Protein AF-A0A2D8A685-F1 (afdb_monomer_lite)

Sequence (101 aa):
MRNLMPARPVIKADIEQLKRNWAAQMPLKQMASEVGCCVDTLKRILNREGIAIFPAAKYQTSKRQRQQVWERPCLSCGSKKPRPKWQYICNKCKELHADFA

Structure (mmCIF, N/CA/C/O backbone):
data_AF-A0A2D8A685-F1
#
_entry.id   AF-A0A2D8A685-F1
#
loop_
_atom_site.group_PDB
_atom_site.id
_atom_site.type_symbol
_atom_site.label_atom_id
_atom_site.label_alt_id
_atom_site.label_comp_id
_atom_site.label_asym_id
_atom_site.label_entity_id
_atom_site.label_seq_id
_atom_site.pdbx_PDB_ins_code
_atom_site.Cartn_x
_atom_site.Cartn_y
_atom_site.Cartn_z
_atom_site.occupancy
_atom_site.B_iso_or_equiv
_atom_site.auth_seq_id
_atom_site.auth_comp_id
_atom_site.auth_asym_id
_atom_site.auth_atom_id
_atom_site.pdbx_PDB_model_num
ATOM 1 N N . MET A 1 1 ? -27.076 2.260 8.930 1.00 37.75 1 MET A N 1
ATOM 2 C CA . MET A 1 1 ? -26.520 1.763 7.650 1.00 37.75 1 MET A CA 1
ATOM 3 C C . MET A 1 1 ? -25.022 2.040 7.662 1.00 37.75 1 MET A C 1
ATOM 5 O O . MET A 1 1 ? -24.650 3.173 7.930 1.00 37.75 1 MET A O 1
ATOM 9 N N . ARG A 1 2 ? -24.161 1.023 7.519 1.00 48.50 2 ARG A N 1
ATOM 10 C CA . ARG A 1 2 ? -22.698 1.214 7.536 1.00 48.50 2 ARG A CA 1
ATOM 11 C C . ARG A 1 2 ? -22.245 1.522 6.110 1.00 48.50 2 ARG A C 1
ATOM 13 O O . ARG A 1 2 ? -22.288 0.632 5.268 1.00 48.50 2 ARG A O 1
ATOM 20 N N . ASN A 1 3 ? -21.860 2.770 5.847 1.00 50.56 3 ASN A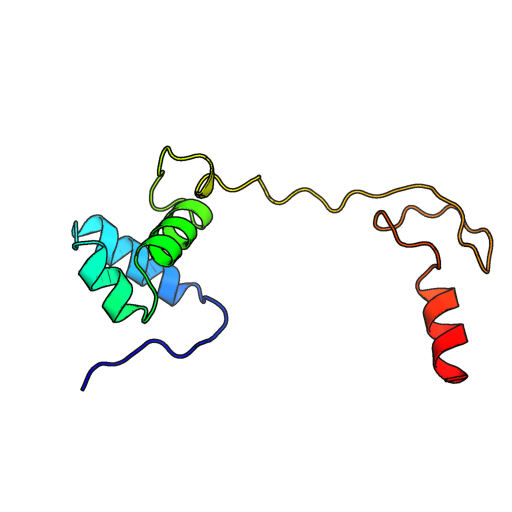 N 1
ATOM 21 C CA . ASN A 1 3 ? -21.255 3.171 4.577 1.00 50.56 3 ASN A CA 1
ATOM 22 C C . ASN A 1 3 ? -19.843 2.583 4.501 1.00 50.56 3 ASN A C 1
ATOM 24 O O . ASN A 1 3 ? -18.884 3.199 4.953 1.00 50.56 3 ASN A O 1
ATOM 28 N N . LEU A 1 4 ? -19.735 1.363 3.978 1.00 55.56 4 LEU A N 1
ATOM 29 C CA . LEU A 1 4 ? -18.457 0.774 3.595 1.00 55.56 4 LEU A CA 1
ATOM 30 C C . LEU A 1 4 ? -17.913 1.553 2.395 1.00 55.56 4 LEU A C 1
ATOM 32 O O . LEU A 1 4 ? -18.639 1.770 1.422 1.00 55.56 4 LEU A O 1
ATOM 36 N N . MET A 1 5 ? -16.647 1.972 2.451 1.00 56.44 5 MET A N 1
ATOM 37 C CA . MET A 1 5 ? -15.995 2.545 1.276 1.00 56.44 5 MET A CA 1
ATOM 38 C C . MET A 1 5 ? -15.968 1.491 0.153 1.00 56.44 5 MET A C 1
ATOM 40 O O . MET A 1 5 ? -15.478 0.382 0.376 1.00 56.44 5 MET A O 1
ATOM 44 N N . PRO A 1 6 ? -16.501 1.790 -1.047 1.00 58.00 6 PRO A N 1
ATOM 45 C CA . PRO A 1 6 ? -16.447 0.854 -2.163 1.00 58.00 6 PRO A CA 1
ATOM 46 C C . PRO A 1 6 ? -14.990 0.611 -2.573 1.00 58.00 6 PRO A C 1
ATOM 48 O O . PRO A 1 6 ? -14.157 1.513 -2.472 1.00 58.00 6 PRO A O 1
ATOM 51 N N . ALA A 1 7 ? -14.681 -0.595 -3.058 1.00 57.91 7 ALA A N 1
ATOM 52 C CA . ALA A 1 7 ? -13.355 -0.948 -3.561 1.00 57.91 7 ALA A CA 1
ATOM 53 C C . ALA A 1 7 ? -13.028 -0.123 -4.819 1.00 57.91 7 ALA A C 1
ATOM 55 O O . ALA A 1 7 ? -13.335 -0.510 -5.944 1.00 57.91 7 ALA A O 1
ATOM 56 N N . ARG A 1 8 ? -12.427 1.048 -4.611 1.00 66.62 8 ARG A N 1
ATOM 57 C CA . ARG A 1 8 ? -12.018 2.003 -5.644 1.00 66.62 8 ARG A CA 1
ATOM 58 C C . ARG A 1 8 ? -10.567 2.438 -5.410 1.00 66.62 8 ARG A C 1
ATOM 60 O O . ARG A 1 8 ? -10.059 2.278 -4.297 1.00 66.62 8 ARG A O 1
ATOM 67 N N . PRO A 1 9 ? -9.880 2.988 -6.427 1.00 68.38 9 PRO A N 1
ATOM 68 C CA . PRO A 1 9 ? -8.572 3.601 -6.230 1.00 68.38 9 PRO A CA 1
ATOM 69 C C . PRO A 1 9 ? -8.637 4.647 -5.111 1.00 68.38 9 PRO A C 1
ATOM 71 O O . PRO A 1 9 ? -9.558 5.460 -5.093 1.00 68.38 9 PRO A O 1
ATOM 74 N N . VAL A 1 10 ? -7.670 4.616 -4.188 1.00 69.69 10 VAL A N 1
ATOM 75 C CA . VAL A 1 10 ? -7.608 5.548 -3.049 1.00 69.69 10 VAL A CA 1
ATOM 76 C C . VAL A 1 10 ? -7.540 6.981 -3.578 1.00 69.69 10 VAL A C 1
ATOM 78 O O . VAL A 1 10 ? -6.583 7.337 -4.270 1.00 69.69 10 VAL A O 1
ATOM 81 N N . ILE A 1 11 ? -8.545 7.798 -3.258 1.00 81.56 11 ILE A N 1
ATOM 82 C CA . ILE A 1 11 ? -8.571 9.218 -3.626 1.00 81.56 11 ILE A CA 1
ATOM 83 C C . ILE A 1 11 ? -8.020 10.085 -2.490 1.00 81.56 11 ILE A C 1
ATOM 85 O O . ILE A 1 11 ? -7.977 9.676 -1.331 1.00 81.56 11 ILE A O 1
ATOM 89 N N . LYS A 1 12 ? -7.625 11.325 -2.805 1.00 83.62 12 LYS A N 1
ATOM 90 C CA . LYS A 1 12 ? -7.075 12.270 -1.813 1.00 83.62 12 LYS A CA 1
ATOM 91 C C . LYS A 1 12 ? -8.000 12.476 -0.605 1.00 83.62 12 LYS A C 1
ATOM 93 O O . LYS A 1 12 ? -7.512 12.518 0.518 1.00 83.62 12 LYS A O 1
ATOM 98 N N . ALA A 1 13 ? -9.313 12.526 -0.830 1.00 83.75 13 ALA A N 1
ATOM 99 C CA . ALA A 1 13 ? -10.301 12.667 0.238 1.00 83.75 13 ALA A CA 1
ATOM 100 C C . ALA A 1 13 ? -10.277 11.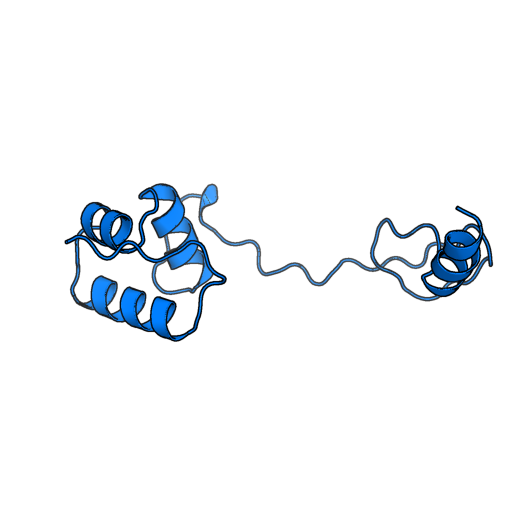490 1.235 1.00 83.75 13 ALA A C 1
ATOM 102 O O . ALA A 1 13 ? -10.432 11.702 2.436 1.00 83.75 13 ALA A O 1
ATOM 103 N N . ASP A 1 14 ? -10.020 10.263 0.763 1.00 85.06 14 ASP A N 1
ATOM 104 C CA . ASP A 1 14 ? -9.916 9.088 1.638 1.00 85.06 14 ASP A CA 1
ATOM 105 C C . ASP A 1 14 ? -8.680 9.217 2.554 1.00 85.06 14 ASP A C 1
ATOM 107 O O . ASP A 1 14 ? -8.738 8.926 3.748 1.00 85.06 14 ASP A O 1
ATOM 111 N N . ILE A 1 15 ? -7.566 9.728 2.015 1.00 87.56 15 ILE A N 1
ATOM 112 C CA . ILE A 1 15 ? -6.323 9.972 2.766 1.00 87.56 15 ILE A CA 1
ATOM 113 C C . ILE A 1 15 ? -6.525 11.074 3.814 1.00 87.56 15 ILE A C 1
ATOM 115 O O . ILE A 1 15 ? -6.054 10.948 4.944 1.00 87.56 15 ILE A O 1
ATOM 119 N N . GLU A 1 16 ? -7.228 12.152 3.472 1.00 90.62 16 GLU A N 1
ATOM 120 C CA . GLU A 1 16 ? -7.549 13.224 4.421 1.00 90.62 16 GLU A CA 1
ATOM 121 C C . GLU A 1 16 ? -8.452 12.737 5.554 1.00 90.62 16 GLU A C 1
ATOM 123 O O . GLU A 1 16 ? -8.205 13.061 6.718 1.00 90.62 16 GLU A O 1
ATOM 128 N N . GLN A 1 17 ? -9.445 11.898 5.248 1.00 89.31 17 GLN A N 1
ATOM 129 C CA . GLN A 1 17 ? -10.264 11.265 6.277 1.00 89.31 17 GLN A CA 1
ATOM 130 C C . GLN A 1 17 ? -9.414 10.402 7.216 1.00 89.31 17 GLN A C 1
ATOM 132 O O . GLN A 1 17 ? -9.537 10.519 8.434 1.00 89.31 17 GLN A O 1
ATOM 137 N N . LEU A 1 18 ? -8.500 9.595 6.669 1.00 91.06 18 LEU A N 1
ATOM 138 C CA . LEU A 1 18 ? -7.577 8.782 7.463 1.00 91.06 18 LEU A CA 1
ATOM 139 C C . LEU A 1 18 ? -6.678 9.630 8.367 1.00 91.06 18 LEU A C 1
ATOM 141 O O . LEU A 1 18 ? -6.467 9.262 9.522 1.00 91.06 18 LEU A O 1
ATOM 145 N N . LYS A 1 19 ? -6.187 10.776 7.879 1.00 91.94 19 LYS A N 1
ATOM 146 C CA . LYS A 1 19 ? -5.404 11.726 8.684 1.00 91.94 19 LYS A CA 1
ATOM 147 C C . LYS A 1 19 ? -6.217 12.296 9.844 1.00 91.94 19 LYS A C 1
ATOM 149 O O . LYS A 1 19 ? -5.708 12.341 10.959 1.00 91.94 19 LYS A O 1
ATOM 154 N N . ARG A 1 20 ? -7.475 12.690 9.606 1.00 92.69 20 ARG A N 1
ATOM 155 C CA . ARG A 1 20 ? -8.377 13.187 10.661 1.00 92.69 20 ARG A CA 1
ATOM 156 C C . ARG A 1 20 ? -8.658 12.118 11.713 1.00 92.69 20 ARG A C 1
ATOM 158 O O . ARG A 1 20 ? -8.500 12.380 12.900 1.00 92.69 20 ARG A O 1
ATOM 165 N N . ASN A 1 21 ? -9.002 10.907 11.279 1.00 92.31 21 ASN A N 1
ATOM 166 C CA . ASN A 1 21 ? -9.273 9.785 12.177 1.00 92.31 21 ASN A CA 1
ATOM 167 C C . ASN A 1 21 ? -8.037 9.416 13.020 1.00 92.31 21 ASN A C 1
ATOM 169 O O . ASN A 1 21 ? -8.162 9.139 14.211 1.00 92.31 21 ASN A O 1
ATOM 173 N N . TRP A 1 22 ? -6.843 9.454 12.419 1.00 91.69 22 TRP A N 1
ATOM 174 C CA . TRP A 1 22 ? -5.584 9.220 13.127 1.00 91.69 22 TRP A CA 1
ATOM 175 C C . TRP A 1 22 ? -5.264 10.330 14.137 1.00 91.69 22 TRP A C 1
ATOM 177 O O . TRP A 1 22 ? -4.900 10.035 15.273 1.00 91.69 22 TRP A O 1
ATOM 187 N N . ALA A 1 23 ? -5.452 11.599 13.760 1.00 91.62 23 ALA A N 1
ATOM 188 C CA . ALA A 1 23 ? -5.262 12.743 14.654 1.00 91.62 23 ALA A CA 1
ATOM 189 C C . ALA A 1 23 ? -6.227 12.718 15.852 1.00 91.62 23 ALA A C 1
ATOM 191 O O . ALA A 1 23 ? -5.841 13.079 16.960 1.00 91.62 23 ALA A O 1
ATOM 192 N N . ALA A 1 24 ? -7.450 12.220 15.650 1.00 92.75 24 ALA A N 1
ATOM 193 C CA . ALA A 1 24 ? -8.431 11.983 16.708 1.00 92.75 24 ALA A CA 1
ATOM 194 C C . ALA A 1 24 ? -8.118 10.751 17.589 1.00 92.75 24 ALA A C 1
ATOM 196 O O . ALA A 1 24 ? -8.932 10.390 18.434 1.00 92.75 24 ALA A O 1
ATOM 197 N N . GLN A 1 25 ? -6.975 10.083 17.379 1.00 90.94 25 GLN A N 1
ATOM 198 C CA . GLN A 1 25 ? -6.563 8.851 18.066 1.00 90.94 25 GLN A CA 1
ATOM 199 C C . GLN A 1 25 ? -7.616 7.734 18.036 1.00 90.94 25 GLN A C 1
ATOM 201 O O . GLN A 1 25 ? -7.758 6.946 18.972 1.00 90.94 25 GLN A O 1
ATOM 206 N N . MET A 1 26 ? -8.356 7.640 16.931 1.00 92.06 26 MET A N 1
ATOM 207 C CA . MET A 1 26 ? -9.371 6.612 16.774 1.00 92.06 26 MET A CA 1
ATOM 208 C C . MET A 1 26 ? -8.733 5.208 16.785 1.00 92.06 26 MET A C 1
ATOM 210 O O . MET A 1 26 ? -7.686 4.995 16.161 1.00 92.06 26 MET A O 1
ATOM 214 N N . PRO A 1 27 ? -9.353 4.207 17.439 1.00 94.25 27 PRO A N 1
ATOM 215 C CA . PRO A 1 27 ? -8.824 2.851 17.449 1.00 94.25 27 PRO A CA 1
ATOM 216 C C . PRO A 1 27 ? -8.695 2.270 16.036 1.00 94.25 27 PRO A C 1
ATOM 218 O O . PRO A 1 27 ? -9.639 2.288 15.244 1.00 94.25 27 PRO A O 1
ATOM 221 N N . LEU A 1 28 ? -7.556 1.633 15.746 1.00 91.19 28 LEU A N 1
ATOM 222 C CA . LEU A 1 28 ? -7.272 1.033 14.433 1.00 91.19 28 LEU A CA 1
ATOM 223 C C . LEU A 1 28 ? -8.348 0.043 13.959 1.00 91.19 28 LEU A C 1
ATOM 225 O O . LEU A 1 28 ? -8.605 -0.065 12.764 1.00 91.19 28 LEU A O 1
ATOM 229 N N . LYS A 1 29 ? -8.985 -0.688 14.883 1.00 92.19 29 LYS A N 1
ATOM 230 C CA . LYS A 1 29 ? -10.067 -1.634 14.565 1.00 92.19 29 LYS A CA 1
ATOM 231 C C . LYS A 1 29 ? -11.307 -0.920 14.019 1.00 92.19 29 LYS A C 1
ATOM 233 O O . LYS A 1 29 ? -11.940 -1.427 13.097 1.00 92.19 29 LYS A O 1
ATOM 238 N N . GLN A 1 30 ? -11.625 0.250 14.566 1.00 91.50 30 GLN A N 1
ATOM 239 C CA . GLN A 1 30 ? -12.751 1.069 14.128 1.00 91.50 30 GLN A CA 1
ATOM 240 C C . GLN A 1 30 ? -12.454 1.707 12.773 1.00 91.50 30 GLN A C 1
ATOM 242 O O . GLN A 1 30 ? -13.233 1.534 11.840 1.00 91.50 30 GLN A O 1
ATOM 247 N N . MET A 1 31 ? -11.276 2.319 12.627 1.00 91.50 31 MET A N 1
ATOM 248 C CA . MET A 1 31 ? -10.828 2.875 11.348 1.00 91.50 31 MET A CA 1
ATOM 249 C C . MET A 1 31 ? -10.851 1.825 10.227 1.00 91.50 31 MET A C 1
ATOM 251 O O . MET A 1 31 ? -11.309 2.096 9.122 1.00 91.50 31 MET A O 1
ATOM 255 N N . ALA A 1 32 ? -10.388 0.604 10.508 1.00 90.31 32 ALA A N 1
ATOM 256 C CA . ALA A 1 32 ? -10.365 -0.476 9.526 1.00 90.31 32 ALA A CA 1
ATOM 257 C C . ALA A 1 32 ? -11.788 -0.892 9.114 1.00 90.31 32 ALA A C 1
ATOM 259 O O . ALA A 1 32 ? -12.045 -1.129 7.935 1.00 90.31 32 ALA A O 1
ATOM 260 N N . SER A 1 33 ? -12.730 -0.895 10.066 1.00 88.81 33 SER A N 1
ATOM 261 C CA . SER A 1 33 ? -14.144 -1.158 9.794 1.00 88.81 33 SER A CA 1
ATOM 262 C C . SER A 1 33 ? -14.811 -0.066 8.952 1.00 88.81 33 SER A C 1
ATOM 264 O O . SER A 1 33 ? -15.671 -0.405 8.145 1.00 88.81 33 SER A O 1
ATOM 266 N N . GLU A 1 34 ? -14.454 1.209 9.129 1.00 86.62 34 GLU A N 1
ATOM 267 C CA . GLU A 1 34 ? -14.981 2.320 8.315 1.00 86.62 34 GLU A CA 1
ATOM 268 C C . GLU A 1 34 ? -14.484 2.237 6.868 1.00 86.62 34 GLU A C 1
ATOM 270 O O . GLU A 1 34 ? -15.253 2.388 5.921 1.00 86.62 34 GLU A O 1
ATOM 275 N N . VAL A 1 35 ? -13.199 1.920 6.698 1.00 85.25 35 VAL A N 1
ATOM 276 C CA . VAL A 1 35 ? -12.579 1.736 5.378 1.00 85.25 35 VAL A CA 1
ATOM 277 C C . VAL A 1 35 ? -13.029 0.426 4.715 1.00 85.25 35 VAL A C 1
ATOM 279 O O . VAL A 1 35 ? -12.918 0.278 3.504 1.00 85.25 35 VAL A O 1
ATOM 282 N N . GLY A 1 36 ? -13.534 -0.539 5.488 1.00 86.19 36 GLY A N 1
ATOM 283 C CA . GLY A 1 36 ? -13.913 -1.858 4.981 1.00 86.19 36 GLY A CA 1
ATOM 284 C C . GLY A 1 36 ? -12.715 -2.773 4.701 1.00 86.19 36 GLY A C 1
ATOM 285 O O . GLY A 1 36 ? -12.777 -3.613 3.808 1.00 86.19 36 GLY A O 1
ATOM 286 N N . CYS A 1 37 ? -11.612 -2.624 5.443 1.00 86.69 37 CYS A N 1
ATOM 287 C CA . CYS A 1 37 ? -10.429 -3.479 5.318 1.00 86.69 37 CYS A CA 1
ATOM 288 C C . CYS A 1 37 ? -9.999 -4.078 6.667 1.00 86.69 37 CYS A C 1
ATOM 290 O O . CYS A 1 37 ? -10.522 -3.733 7.724 1.00 86.69 37 CYS A O 1
ATOM 292 N N . CYS A 1 38 ? -9.044 -5.012 6.656 1.00 90.44 38 CYS A N 1
ATOM 293 C CA . CYS A 1 38 ? -8.477 -5.536 7.897 1.00 90.44 38 CYS A CA 1
ATOM 294 C C . CYS A 1 38 ? -7.440 -4.567 8.496 1.00 90.44 38 CYS A C 1
ATOM 296 O O . CYS A 1 38 ? -6.845 -3.741 7.802 1.00 90.44 38 CYS A O 1
ATOM 298 N N . VAL A 1 39 ? -7.174 -4.704 9.798 1.00 91.94 39 VAL A N 1
ATOM 299 C CA . VAL A 1 39 ? -6.249 -3.822 10.534 1.00 91.94 39 VAL A CA 1
ATOM 300 C C . VAL A 1 39 ? -4.829 -3.847 9.955 1.00 91.94 39 VAL A C 1
ATOM 302 O O . VAL A 1 39 ? -4.160 -2.817 9.930 1.00 91.94 39 VAL A O 1
ATOM 305 N N . ASP A 1 40 ? -4.357 -4.999 9.470 1.00 89.75 40 ASP A N 1
ATOM 306 C CA . ASP A 1 40 ? -3.025 -5.108 8.856 1.00 89.75 40 ASP A CA 1
ATOM 307 C C . ASP A 1 40 ? -2.943 -4.293 7.558 1.00 89.75 40 ASP A C 1
ATOM 309 O O . ASP A 1 40 ? -1.985 -3.549 7.349 1.00 89.75 40 ASP A O 1
ATOM 313 N N . THR A 1 41 ? -3.987 -4.367 6.727 1.00 88.50 41 THR A N 1
ATOM 314 C CA . THR A 1 41 ? -4.115 -3.566 5.504 1.00 88.50 41 THR A CA 1
ATOM 315 C C . THR A 1 41 ? -4.165 -2.080 5.830 1.00 88.50 41 THR A C 1
ATOM 317 O O . THR A 1 41 ? -3.441 -1.305 5.207 1.00 88.50 41 THR A O 1
ATOM 320 N N . LEU A 1 42 ? -4.925 -1.681 6.854 1.00 91.06 42 LEU A N 1
ATOM 321 C CA . LEU A 1 42 ? -4.951 -0.293 7.306 1.00 91.06 42 LEU A CA 1
ATOM 322 C C . LEU A 1 42 ? -3.554 0.192 7.725 1.00 91.06 42 LEU A C 1
ATOM 324 O O . LEU A 1 42 ? -3.125 1.253 7.282 1.00 91.06 42 LEU A O 1
ATOM 328 N N . LYS A 1 43 ? -2.804 -0.591 8.513 1.00 91.06 43 LYS A N 1
ATOM 329 C CA . LYS A 1 43 ? -1.425 -0.243 8.911 1.00 91.06 43 LYS A CA 1
ATOM 330 C C . LYS A 1 43 ? -0.505 -0.049 7.703 1.00 91.06 43 LYS A C 1
ATOM 332 O O . LYS A 1 43 ? 0.300 0.879 7.696 1.00 91.06 43 LYS A O 1
ATOM 337 N N . ARG A 1 44 ? -0.634 -0.890 6.669 1.00 87.62 44 ARG A N 1
ATOM 338 C CA . ARG A 1 44 ? 0.121 -0.741 5.410 1.00 87.62 44 ARG A CA 1
ATOM 339 C C . ARG A 1 44 ? -0.249 0.543 4.674 1.00 87.62 44 ARG A C 1
ATOM 341 O O . ARG A 1 44 ? 0.650 1.221 4.190 1.00 87.62 44 ARG A O 1
ATOM 348 N N . ILE A 1 45 ? -1.538 0.883 4.606 1.00 87.38 45 ILE A N 1
ATOM 349 C CA . ILE A 1 45 ? -2.014 2.130 3.987 1.00 87.38 45 ILE A CA 1
ATOM 350 C C . ILE A 1 45 ? -1.455 3.332 4.753 1.00 87.38 45 ILE A C 1
ATOM 352 O O . ILE A 1 45 ? -0.809 4.182 4.152 1.00 87.38 45 ILE A O 1
ATOM 356 N N . LEU A 1 46 ? -1.614 3.369 6.078 1.00 89.81 46 LEU A N 1
ATOM 357 C CA . LEU A 1 46 ? -1.121 4.466 6.915 1.00 89.81 46 LEU A CA 1
ATOM 358 C C . LEU A 1 46 ? 0.400 4.664 6.796 1.00 89.81 46 LEU A C 1
ATOM 360 O O . LEU A 1 46 ? 0.853 5.805 6.734 1.00 89.81 46 LEU A O 1
ATOM 364 N N . ASN A 1 47 ? 1.177 3.578 6.720 1.00 89.25 47 ASN A N 1
ATOM 365 C CA . ASN A 1 47 ? 2.629 3.656 6.528 1.00 89.25 47 ASN A CA 1
ATOM 366 C C . ASN A 1 47 ? 2.999 4.120 5.113 1.00 89.25 47 ASN A C 1
ATOM 368 O O . ASN A 1 47 ? 3.838 5.001 4.943 1.00 89.25 47 ASN A O 1
ATOM 372 N N . ARG A 1 48 ? 2.331 3.588 4.083 1.00 84.44 48 ARG A N 1
ATOM 373 C CA . ARG A 1 48 ? 2.558 3.987 2.687 1.00 84.44 48 ARG A CA 1
ATOM 374 C C . ARG A 1 48 ? 2.264 5.462 2.437 1.00 84.44 48 ARG A C 1
ATOM 376 O O . ARG A 1 48 ? 3.022 6.102 1.718 1.00 84.44 48 ARG A O 1
ATOM 383 N N . GLU A 1 49 ? 1.193 5.984 3.027 1.00 85.94 49 GLU A N 1
ATOM 384 C CA . GLU A 1 49 ? 0.806 7.393 2.900 1.00 85.94 49 GLU A CA 1
ATOM 385 C C . GLU A 1 49 ? 1.560 8.315 3.884 1.00 85.94 49 GLU A C 1
ATOM 387 O O . GLU A 1 49 ? 1.288 9.514 3.936 1.00 85.94 49 GLU A O 1
ATOM 392 N N . GLY A 1 50 ? 2.495 7.778 4.681 1.00 86.62 50 GLY A N 1
ATOM 393 C CA . GLY A 1 50 ? 3.306 8.549 5.629 1.00 86.62 50 GLY A CA 1
ATOM 394 C C . GLY A 1 50 ? 2.525 9.144 6.806 1.00 86.62 50 GLY A C 1
ATOM 395 O O . GLY A 1 50 ? 2.995 10.089 7.430 1.00 86.62 50 GLY A O 1
ATOM 396 N N . ILE A 1 51 ? 1.332 8.620 7.105 1.00 89.62 51 ILE A N 1
ATOM 397 C CA . ILE A 1 51 ? 0.467 9.095 8.198 1.00 89.62 51 ILE A CA 1
ATOM 398 C C . ILE A 1 51 ? 0.959 8.555 9.545 1.00 89.62 51 ILE A C 1
ATOM 400 O O . ILE A 1 51 ? 0.937 9.265 10.548 1.00 89.62 51 ILE A O 1
ATOM 404 N N . ALA A 1 52 ? 1.409 7.299 9.570 1.00 88.38 52 ALA A N 1
ATOM 405 C CA . ALA A 1 52 ? 1.920 6.648 10.770 1.00 88.38 52 ALA A CA 1
ATOM 406 C C . ALA A 1 52 ? 3.053 5.681 10.426 1.00 88.38 52 ALA A C 1
ATOM 408 O O . ALA A 1 52 ? 2.950 4.907 9.474 1.00 88.38 52 ALA A O 1
ATOM 409 N N . ILE A 1 53 ? 4.117 5.684 11.228 1.00 85.38 53 ILE A N 1
ATOM 410 C CA . ILE A 1 53 ? 5.255 4.780 11.046 1.00 85.38 53 ILE A CA 1
ATOM 411 C C . ILE A 1 53 ? 5.058 3.565 11.950 1.00 85.38 53 ILE A C 1
ATOM 413 O O . ILE A 1 53 ? 4.999 3.687 13.171 1.00 85.38 53 ILE A O 1
ATOM 417 N N . PHE A 1 54 ? 4.991 2.377 11.348 1.00 87.31 54 PHE A N 1
ATOM 418 C CA . PHE A 1 54 ? 4.979 1.114 12.083 1.00 87.31 54 PHE A CA 1
ATOM 419 C C . PHE A 1 54 ? 6.346 0.429 11.939 1.00 87.31 54 PHE A C 1
ATOM 421 O O . PHE A 1 54 ? 6.790 0.226 10.807 1.00 87.31 54 PHE A O 1
ATOM 428 N N . PRO A 1 55 ? 7.009 0.040 13.045 1.00 79.19 55 PRO A N 1
ATOM 429 C CA . PRO A 1 55 ? 8.409 -0.399 13.029 1.00 79.19 55 PRO A CA 1
ATOM 430 C C . PRO A 1 55 ? 8.638 -1.777 12.392 1.00 79.19 55 PRO A C 1
ATOM 432 O O . PRO A 1 55 ? 9.772 -2.115 12.067 1.00 79.19 55 PRO A O 1
ATOM 435 N N . ALA A 1 56 ? 7.597 -2.592 12.193 1.00 81.44 56 ALA A N 1
ATOM 436 C CA . ALA A 1 56 ? 7.789 -3.921 11.620 1.00 81.44 56 ALA A CA 1
ATOM 437 C C . ALA A 1 56 ? 8.143 -3.851 10.124 1.00 81.44 56 ALA A C 1
ATOM 439 O O . ALA A 1 56 ? 7.493 -3.141 9.352 1.00 81.44 56 ALA A O 1
ATOM 440 N N . ALA A 1 57 ? 9.113 -4.672 9.708 1.00 65.19 57 ALA A N 1
ATOM 441 C CA . ALA A 1 57 ? 9.655 -4.705 8.347 1.00 65.19 57 ALA A CA 1
ATOM 442 C C . ALA A 1 57 ? 8.583 -4.836 7.248 1.00 65.19 57 ALA A C 1
ATOM 444 O O . ALA A 1 57 ? 8.701 -4.218 6.197 1.00 65.19 57 ALA A O 1
ATOM 445 N N . LYS A 1 58 ? 7.487 -5.565 7.505 1.00 80.38 58 LYS A N 1
ATOM 446 C CA . LYS A 1 58 ? 6.386 -5.746 6.540 1.00 80.38 58 LYS A CA 1
ATOM 447 C C . LYS A 1 58 ? 5.569 -4.480 6.241 1.00 80.38 58 LYS A C 1
ATOM 449 O O . LYS A 1 58 ? 4.800 -4.475 5.283 1.00 80.38 58 LYS A O 1
ATOM 454 N N . TYR A 1 59 ? 5.674 -3.444 7.076 1.00 79.25 59 TYR A N 1
ATOM 455 C CA . TYR A 1 59 ? 4.960 -2.179 6.882 1.00 79.25 59 TYR A CA 1
ATOM 456 C C . TYR A 1 59 ? 5.845 -1.096 6.278 1.00 79.25 59 TYR A C 1
ATOM 458 O O . TYR A 1 59 ? 5.314 -0.147 5.706 1.00 79.25 59 TYR A O 1
ATOM 466 N N . GLN A 1 60 ? 7.169 -1.221 6.407 1.00 76.56 60 GLN A N 1
ATOM 467 C CA . GLN A 1 60 ? 8.085 -0.285 5.779 1.00 76.56 60 GLN A CA 1
ATOM 468 C C . GLN A 1 60 ? 7.90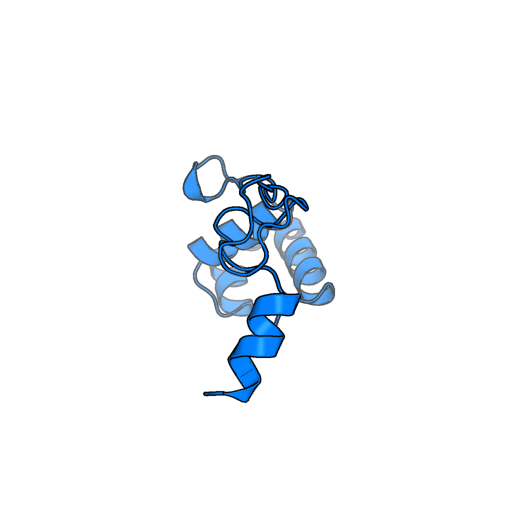8 -0.368 4.269 1.00 76.56 60 GLN A C 1
ATOM 470 O O . GLN A 1 60 ? 8.069 -1.422 3.654 1.00 76.56 60 GLN A O 1
ATOM 475 N N . THR A 1 61 ? 7.543 0.753 3.661 1.00 66.44 61 THR A N 1
ATOM 476 C CA . THR A 1 61 ? 7.432 0.799 2.214 1.00 66.44 61 THR A CA 1
ATOM 477 C C . THR A 1 61 ? 8.826 0.924 1.623 1.00 66.44 61 THR A C 1
ATOM 479 O O . THR A 1 61 ? 9.557 1.878 1.888 1.00 66.44 61 THR A O 1
ATOM 482 N N . SER A 1 62 ? 9.219 -0.049 0.796 1.00 63.84 62 SER A N 1
ATOM 483 C CA . SER A 1 62 ? 10.356 0.151 -0.093 1.00 63.84 62 SER A CA 1
ATOM 484 C C . SER A 1 62 ? 10.009 1.357 -0.962 1.00 63.84 62 SER A C 1
ATOM 486 O O . SER A 1 62 ? 9.044 1.286 -1.732 1.00 63.84 62 SER A O 1
ATOM 488 N N . LYS A 1 63 ? 10.736 2.474 -0.805 1.00 60.94 63 LYS A N 1
ATOM 489 C CA . LYS A 1 63 ? 10.590 3.664 -1.657 1.00 60.94 63 LYS A CA 1
ATOM 490 C C . LYS A 1 63 ? 10.439 3.181 -3.094 1.00 60.94 63 LYS A C 1
ATOM 492 O O . LYS A 1 63 ? 11.300 2.428 -3.543 1.00 60.94 63 LYS A O 1
ATOM 497 N N . ARG A 1 64 ? 9.323 3.540 -3.748 1.00 59.38 64 ARG A N 1
ATOM 498 C CA . ARG A 1 64 ? 8.928 3.127 -5.107 1.00 59.38 64 ARG A CA 1
ATOM 499 C C . ARG A 1 64 ? 10.188 3.026 -5.967 1.00 59.38 64 ARG A C 1
ATOM 501 O O . ARG A 1 64 ? 10.738 4.059 -6.345 1.00 59.38 64 ARG A O 1
ATOM 508 N N . GLN A 1 65 ? 10.712 1.811 -6.165 1.00 59.81 65 GLN A N 1
ATOM 509 C CA . GLN A 1 65 ? 11.962 1.662 -6.902 1.00 59.81 65 GLN A CA 1
ATOM 510 C C . GLN A 1 65 ? 11.688 2.236 -8.287 1.00 59.81 65 GLN A C 1
ATOM 512 O O . GLN A 1 65 ? 10.726 1.827 -8.944 1.00 59.81 65 GLN A O 1
ATOM 517 N N . ARG A 1 66 ? 12.483 3.234 -8.702 1.00 64.19 66 ARG A N 1
ATOM 518 C CA . ARG A 1 66 ? 12.495 3.681 -10.099 1.00 64.19 66 ARG A CA 1
ATOM 519 C C . ARG A 1 66 ? 12.586 2.410 -10.937 1.00 64.19 66 ARG A C 1
ATOM 521 O O . ARG A 1 66 ? 13.416 1.558 -10.614 1.00 64.19 66 ARG A O 1
ATOM 528 N N . GLN A 1 67 ? 11.686 2.244 -11.912 1.00 69.38 67 GLN A N 1
ATOM 529 C CA . GLN A 1 67 ? 11.682 1.061 -12.774 1.00 69.38 67 GLN A CA 1
ATOM 530 C C . GLN A 1 67 ? 13.119 0.799 -13.216 1.00 69.38 67 GLN A C 1
ATOM 532 O O . GLN A 1 67 ? 13.743 1.665 -13.828 1.00 69.38 67 GLN A O 1
ATOM 537 N N . GLN A 1 68 ? 13.664 -0.353 -12.819 1.00 79.19 68 GLN A N 1
ATOM 538 C CA . GLN A 1 68 ? 15.027 -0.703 -13.187 1.00 79.19 68 GLN A CA 1
ATOM 539 C C . GLN A 1 68 ? 15.053 -0.782 -14.710 1.00 79.19 68 GLN A C 1
ATOM 541 O O . GLN A 1 68 ? 14.221 -1.478 -15.294 1.00 79.19 68 GLN A O 1
ATOM 546 N N . VAL A 1 69 ? 15.951 -0.035 -15.345 1.00 89.06 69 VAL A N 1
ATOM 547 C CA . VAL A 1 69 ? 16.173 -0.112 -16.788 1.00 89.06 69 VAL A CA 1
ATOM 548 C C . VAL A 1 69 ? 17.387 -0.987 -17.078 1.00 89.06 69 VAL A C 1
ATOM 550 O O . VAL A 1 69 ? 18.277 -1.120 -16.241 1.00 89.06 69 VAL A O 1
ATOM 553 N N . TRP A 1 70 ? 17.406 -1.608 -18.252 1.00 86.94 70 TRP A N 1
ATOM 554 C CA . TRP A 1 70 ? 18.535 -2.384 -18.757 1.00 86.94 70 TRP A CA 1
ATOM 555 C C . TRP A 1 70 ? 18.823 -2.055 -20.228 1.00 86.94 70 TRP A C 1
ATOM 557 O O . TRP A 1 70 ? 17.933 -1.631 -20.970 1.00 86.94 70 TRP A O 1
ATOM 567 N N . GLU A 1 71 ? 20.067 -2.266 -20.653 1.00 88.44 71 GLU A N 1
ATOM 568 C CA . GLU A 1 71 ? 20.557 -1.961 -22.012 1.00 88.44 71 GLU A CA 1
ATOM 569 C C . GLU A 1 71 ? 20.608 -3.199 -22.919 1.00 88.44 71 GLU A C 1
ATOM 571 O O . GLU A 1 71 ? 21.245 -3.210 -23.974 1.00 88.44 71 GLU A O 1
ATOM 576 N N . ARG A 1 72 ? 19.929 -4.279 -22.515 1.00 90.69 72 ARG A N 1
ATOM 577 C CA . ARG A 1 72 ? 19.900 -5.525 -23.281 1.00 90.69 72 ARG A CA 1
ATOM 578 C C . ARG A 1 72 ? 19.356 -5.262 -24.695 1.00 90.69 72 ARG A C 1
ATOM 580 O O . ARG A 1 72 ? 18.303 -4.633 -24.818 1.00 90.69 72 ARG A O 1
ATOM 587 N N . PRO A 1 73 ? 19.984 -5.778 -25.766 1.00 93.62 73 PRO A N 1
ATOM 588 C CA . PRO A 1 73 ? 19.451 -5.653 -27.116 1.00 93.62 73 PRO A CA 1
ATOM 589 C C . PRO A 1 73 ? 18.046 -6.259 -27.272 1.00 93.62 73 PRO A C 1
ATOM 591 O O . PRO A 1 73 ? 17.699 -7.230 -26.594 1.00 93.62 73 PRO A O 1
ATOM 594 N N . CYS A 1 74 ? 17.227 -5.685 -28.159 1.00 93.69 74 CYS A N 1
ATOM 595 C CA . CYS A 1 74 ? 15.938 -6.274 -28.540 1.00 93.69 74 CYS A CA 1
ATOM 596 C C . CYS A 1 74 ? 16.181 -7.589 -29.288 1.00 93.69 74 CYS A C 1
ATOM 598 O O . CYS A 1 74 ? 17.006 -7.611 -30.195 1.00 93.69 74 CYS A O 1
ATOM 600 N N . LEU A 1 75 ? 15.434 -8.648 -28.969 1.00 92.81 75 LEU A N 1
ATOM 601 C CA . LEU A 1 75 ? 15.564 -9.938 -29.660 1.00 92.81 75 LEU A CA 1
ATOM 602 C C . LEU A 1 75 ? 15.094 -9.915 -31.123 1.00 92.81 75 LEU A C 1
ATOM 604 O O . LEU A 1 75 ? 15.551 -10.736 -31.902 1.00 92.81 75 LEU A O 1
ATOM 608 N N . SER A 1 76 ? 14.207 -8.985 -31.489 1.00 92.75 76 SER A N 1
ATOM 609 C CA . SER A 1 76 ? 13.659 -8.877 -32.851 1.00 92.75 76 SER A CA 1
ATOM 610 C C . SER A 1 76 ? 14.450 -7.879 -33.713 1.00 92.75 76 SER A C 1
ATOM 612 O O . SE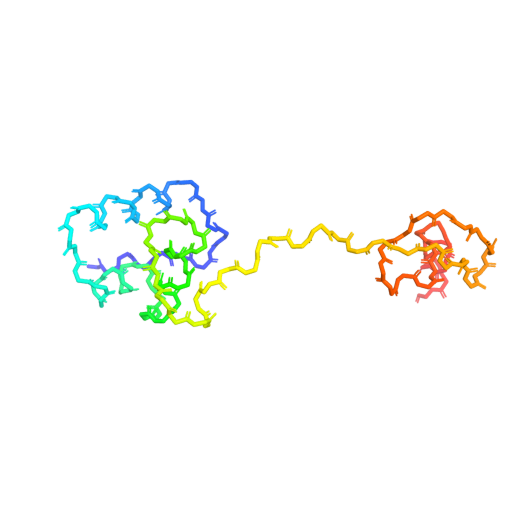R A 1 76 ? 14.908 -8.225 -34.794 1.00 92.75 76 SER A O 1
ATOM 614 N N . CYS A 1 77 ? 14.701 -6.657 -33.222 1.00 92.94 77 CYS A N 1
ATOM 615 C CA . CYS A 1 77 ? 15.366 -5.601 -34.008 1.00 92.94 77 CYS A CA 1
ATOM 616 C C . CYS A 1 77 ? 16.790 -5.236 -33.564 1.00 92.94 77 CYS A C 1
ATOM 618 O O . CYS A 1 77 ? 17.360 -4.282 -34.085 1.00 92.94 77 CYS A O 1
ATOM 620 N N . GLY A 1 78 ? 17.342 -5.876 -32.529 1.00 91.94 78 GLY A N 1
ATOM 621 C CA . GLY A 1 78 ? 18.705 -5.603 -32.052 1.00 91.94 78 GLY A CA 1
ATOM 622 C C . GLY A 1 78 ? 18.939 -4.229 -31.404 1.00 91.94 78 GLY A C 1
ATOM 623 O O . GLY A 1 78 ? 20.045 -3.959 -30.943 1.00 91.94 78 GLY A O 1
ATOM 624 N N . SER A 1 79 ? 17.927 -3.352 -31.319 1.00 92.44 79 SER A N 1
ATOM 625 C CA . SER A 1 79 ? 18.093 -2.017 -30.713 1.00 92.44 79 SER A CA 1
ATOM 626 C C . SER A 1 79 ? 18.667 -2.106 -29.291 1.00 92.44 79 SER A C 1
ATOM 628 O O . SER A 1 79 ? 18.350 -3.048 -28.576 1.00 92.44 79 SER A O 1
ATOM 630 N N . LYS A 1 80 ? 19.470 -1.130 -28.847 1.00 91.12 80 LYS A N 1
ATOM 631 C CA . LYS A 1 80 ? 20.057 -1.068 -27.482 1.00 91.12 80 LYS A CA 1
ATOM 632 C C . LYS A 1 80 ? 19.445 0.024 -26.598 1.00 91.12 80 LYS A C 1
ATOM 634 O O . LYS A 1 80 ? 20.003 0.397 -25.576 1.00 91.12 80 LYS A O 1
ATOM 639 N N . LYS A 1 81 ? 18.302 0.574 -27.018 1.00 91.25 81 LYS A N 1
ATOM 640 C CA . LYS A 1 81 ? 17.611 1.631 -26.270 1.00 91.25 81 LYS A CA 1
ATOM 641 C C . LYS A 1 81 ? 17.303 1.137 -24.849 1.00 91.25 81 LYS A C 1
ATOM 643 O O . LYS A 1 81 ? 16.870 -0.013 -24.739 1.00 91.25 81 LYS A O 1
ATOM 648 N N . PRO A 1 82 ? 17.481 1.968 -23.806 1.00 90.25 82 PRO A N 1
ATOM 649 C CA . PRO A 1 82 ? 17.176 1.577 -22.436 1.00 90.25 82 PRO A CA 1
ATOM 650 C C . PRO A 1 82 ? 15.702 1.191 -22.331 1.00 90.25 82 PRO A C 1
ATOM 652 O O . PRO A 1 82 ? 14.821 1.899 -22.825 1.00 90.25 82 PRO A O 1
ATOM 655 N N . ARG A 1 83 ? 15.436 0.038 -21.718 1.00 89.81 83 ARG A N 1
ATOM 656 C CA . ARG A 1 83 ? 14.075 -0.485 -21.525 1.00 89.81 83 ARG A CA 1
ATOM 657 C C . ARG A 1 83 ? 13.867 -0.891 -20.080 1.00 89.81 83 ARG A C 1
ATOM 659 O O . ARG A 1 83 ? 14.854 -1.176 -19.407 1.00 89.81 83 ARG A O 1
ATOM 666 N N . PRO A 1 84 ? 12.614 -1.005 -19.621 1.00 90.94 84 PRO A N 1
ATOM 667 C CA . PRO A 1 84 ? 12.292 -1.750 -18.416 1.00 90.94 84 PRO A CA 1
ATOM 668 C C . PRO A 1 84 ? 13.041 -3.085 -18.367 1.00 90.94 84 PRO A C 1
ATOM 670 O O . PRO A 1 84 ? 13.084 -3.833 -19.349 1.00 90.94 84 PRO A O 1
ATOM 673 N N . LYS A 1 85 ? 13.649 -3.378 -17.218 1.00 87.19 85 LYS A N 1
ATOM 674 C CA . LYS A 1 85 ? 14.285 -4.662 -16.931 1.00 87.19 85 LYS A CA 1
ATOM 675 C C . LYS A 1 85 ? 13.293 -5.779 -17.258 1.00 87.19 85 LYS A C 1
ATOM 677 O O . LYS A 1 85 ? 12.104 -5.632 -16.982 1.00 87.19 85 LYS A O 1
ATOM 682 N N . TRP A 1 86 ? 13.781 -6.873 -17.842 1.00 88.94 86 TRP A N 1
ATOM 683 C CA . TRP A 1 86 ? 12.974 -8.000 -18.339 1.00 88.94 86 TRP A CA 1
ATOM 684 C C . TRP A 1 86 ? 12.161 -7.726 -19.616 1.00 88.94 86 TRP A C 1
ATOM 686 O O . TRP A 1 86 ? 11.462 -8.613 -20.095 1.00 88.94 86 TRP A O 1
ATOM 696 N N . GLN A 1 87 ? 12.286 -6.551 -20.243 1.00 90.38 87 GLN A N 1
ATOM 697 C CA . GLN A 1 87 ? 11.724 -6.315 -21.574 1.00 90.38 87 GLN A CA 1
ATOM 698 C C . GLN A 1 87 ? 12.689 -6.773 -22.682 1.00 90.38 87 GLN A C 1
ATOM 700 O O . GLN A 1 87 ? 13.596 -6.038 -23.086 1.00 90.38 87 GLN A O 1
ATOM 705 N N . TYR A 1 88 ? 12.480 -7.996 -23.176 1.00 92.25 88 TYR A N 1
ATOM 706 C CA . TYR A 1 88 ? 13.306 -8.638 -24.211 1.00 92.25 88 TYR A CA 1
ATOM 707 C C . TYR A 1 88 ? 13.004 -8.148 -25.638 1.00 92.25 88 TYR A C 1
ATOM 709 O O . TYR A 1 88 ? 13.890 -8.156 -26.495 1.00 92.25 88 TYR A O 1
ATOM 717 N N . ILE A 1 89 ? 11.769 -7.706 -25.891 1.00 92.81 89 ILE A N 1
ATOM 718 C CA . ILE A 1 89 ? 11.286 -7.207 -27.186 1.00 92.81 89 ILE A CA 1
ATOM 719 C C . ILE A 1 89 ? 10.815 -5.759 -27.001 1.00 92.81 89 ILE A C 1
ATOM 721 O O . ILE A 1 89 ? 10.092 -5.449 -26.051 1.00 92.81 89 ILE A O 1
ATOM 725 N N . CYS A 1 90 ? 11.251 -4.844 -27.870 1.00 92.44 90 CYS A N 1
ATOM 726 C CA . CYS A 1 90 ? 10.862 -3.436 -27.771 1.00 92.44 90 CYS A CA 1
ATOM 727 C C . CYS A 1 90 ? 9.384 -3.227 -28.138 1.00 92.44 90 CYS A C 1
ATOM 729 O O . CYS A 1 90 ? 8.819 -4.030 -28.874 1.00 92.44 90 CYS A O 1
ATOM 731 N N . ASN A 1 91 ? 8.778 -2.131 -27.664 1.00 91.31 91 ASN A N 1
ATOM 732 C CA . ASN A 1 91 ? 7.360 -1.829 -27.921 1.00 91.31 91 ASN A CA 1
ATOM 733 C C . ASN A 1 91 ? 7.027 -1.833 -29.418 1.00 91.31 91 ASN A C 1
ATOM 735 O O . ASN A 1 91 ? 6.097 -2.514 -29.816 1.00 91.31 91 ASN A O 1
ATOM 739 N N . LYS A 1 92 ? 7.885 -1.226 -30.249 1.00 91.31 92 LYS A N 1
ATOM 740 C CA . LYS A 1 92 ? 7.735 -1.245 -31.712 1.00 91.31 92 LYS A CA 1
ATOM 741 C C . LYS A 1 92 ? 7.639 -2.666 -32.285 1.00 91.31 92 LYS A C 1
ATOM 743 O O . LYS A 1 92 ? 6.780 -2.944 -33.105 1.00 91.31 92 LYS A O 1
ATOM 748 N N . CYS A 1 93 ? 8.527 -3.571 -31.870 1.00 92.12 93 CYS A N 1
ATOM 749 C CA . CYS A 1 93 ? 8.478 -4.964 -32.323 1.00 92.12 93 CYS A CA 1
ATOM 750 C C . CYS A 1 93 ? 7.269 -5.700 -31.740 1.00 92.12 93 CYS A C 1
ATOM 752 O O . CYS A 1 93 ? 6.698 -6.547 -32.407 1.00 92.12 93 CYS A O 1
ATOM 754 N N . LYS A 1 94 ? 6.878 -5.386 -30.502 1.00 89.44 94 LYS A N 1
ATOM 755 C CA . LYS A 1 94 ? 5.713 -5.994 -29.860 1.00 89.44 94 LYS A CA 1
ATOM 756 C C . LYS A 1 94 ? 4.414 -5.624 -30.581 1.00 89.44 94 LYS A C 1
ATOM 758 O O . LYS A 1 94 ? 3.591 -6.504 -30.769 1.00 89.44 94 LYS A O 1
ATOM 763 N N . GLU A 1 95 ? 4.265 -4.367 -30.991 1.00 90.19 95 GLU A N 1
ATOM 764 C CA . GLU A 1 95 ? 3.139 -3.881 -31.801 1.00 90.19 95 GLU A CA 1
ATOM 765 C C . GLU A 1 95 ? 3.108 -4.586 -33.160 1.00 90.19 95 GLU A C 1
ATOM 767 O O . GLU A 1 95 ? 2.100 -5.187 -33.499 1.00 90.19 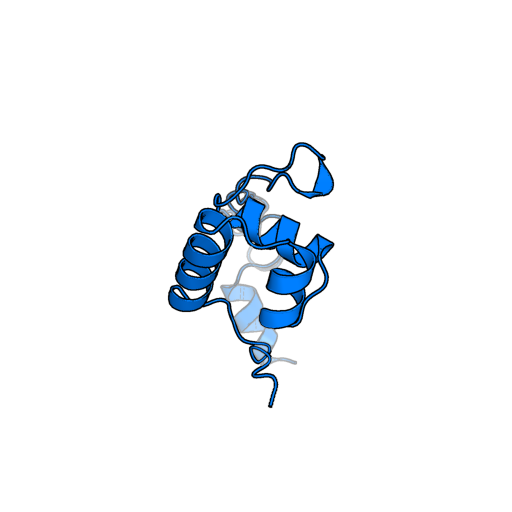95 GLU A O 1
ATOM 772 N N . LEU A 1 96 ? 4.247 -4.657 -33.859 1.00 86.81 96 LEU A N 1
ATOM 773 C CA . LEU A 1 96 ? 4.349 -5.380 -35.133 1.00 86.81 96 LEU A CA 1
ATOM 774 C C . LEU A 1 96 ? 3.976 -6.866 -35.031 1.00 86.81 96 LEU A C 1
ATOM 776 O O . LEU A 1 96 ? 3.469 -7.422 -35.992 1.00 86.81 96 LEU A O 1
ATOM 780 N N . HIS A 1 97 ? 4.258 -7.531 -33.907 1.00 76.38 97 HIS A N 1
ATOM 781 C CA . HIS A 1 97 ? 3.889 -8.937 -33.704 1.00 76.38 97 HIS A CA 1
ATOM 782 C C . HIS A 1 97 ? 2.451 -9.126 -33.200 1.00 76.38 97 HIS A C 1
ATOM 784 O O . HIS A 1 97 ? 1.943 -10.241 -33.275 1.00 76.38 97 HIS A O 1
ATOM 790 N N . ALA A 1 98 ? 1.807 -8.082 -32.670 1.00 69.94 98 ALA A N 1
ATOM 791 C CA . ALA A 1 98 ? 0.441 -8.165 -32.158 1.00 69.94 98 ALA A CA 1
ATOM 792 C C . ALA A 1 98 ? -0.596 -8.270 -33.284 1.00 69.94 9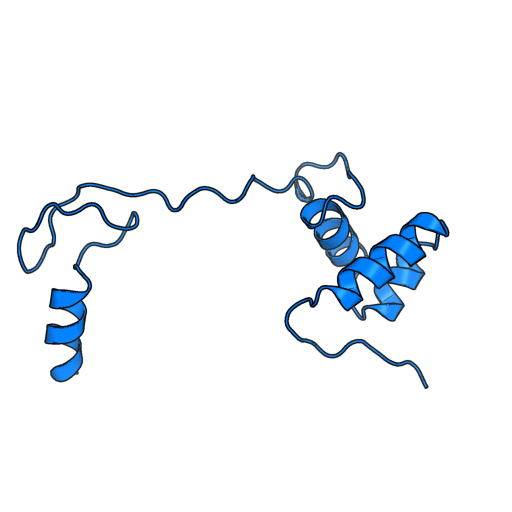8 ALA A C 1
ATOM 794 O O . ALA A 1 98 ? -1.645 -8.859 -33.073 1.00 69.94 98 ALA A O 1
ATOM 795 N N . ASP A 1 99 ? -0.274 -7.769 -34.477 1.00 59.00 99 ASP A N 1
ATOM 796 C CA . ASP A 1 99 ? -1.169 -7.797 -35.641 1.00 59.00 99 ASP A CA 1
ATOM 797 C C . ASP A 1 99 ? -1.274 -9.186 -36.310 1.00 59.00 99 ASP A C 1
ATOM 799 O O . ASP A 1 99 ? -2.058 -9.370 -37.238 1.00 59.00 99 ASP A O 1
ATOM 803 N N . PHE A 1 100 ? -0.485 -10.168 -35.858 1.00 56.97 100 PHE A N 1
ATOM 804 C CA . PHE A 1 100 ? -0.431 -11.525 -36.423 1.00 56.97 100 PHE A CA 1
ATOM 805 C C . PHE A 1 100 ? -0.960 -12.618 -35.473 1.00 56.97 100 PHE A C 1
ATOM 807 O O . PHE A 1 100 ? -0.788 -13.802 -35.773 1.00 56.97 100 PHE A O 1
ATOM 814 N N . ALA A 1 101 ? -1.550 -12.244 -34.333 1.00 50.56 101 ALA A N 1
ATOM 815 C CA . ALA A 1 101 ? -2.108 -13.154 -33.326 1.00 50.56 101 ALA A CA 1
ATOM 816 C C . ALA A 1 101 ? -3.609 -12.910 -33.141 1.00 50.56 101 ALA A C 1
ATOM 818 O O . ALA A 1 101 ? -4.336 -13.915 -32.984 1.00 50.56 101 ALA A O 1
#

pLDDT: mean 82.46, std 13.03, range [37.75, 94.25]

Secondary structure (DSSP, 8-state):
---PPPS-PPPHHHHHHHHHHHHTT--HHHHHHHHTS-HHHHHHHHHHTTS----STTTS--------EE-PPPTTT-----EETT--S-HHHHHHHHTT-

Foldseek 3Di:
DQPADPPDPDDPVNVVVLLVCVVVVHDLCVNCVNNVHDSVVVLLVCLVSVSDDDPDPVNHDPPPPDQDWAQQAAPPPRHRPIDRPPRNHDPVVVVVVVVVD

Radius of gyration: 21.23 Å; chains: 1; bounding box: 47×26×54 Å